Protein AF-A0A645BRI1-F1 (afdb_monomer)

Organism: NCBI:txid1076179

Mean predicted aligned error: 9.28 Å

Structure (mmCIF, N/CA/C/O backbone):
data_AF-A0A645BRI1-F1
#
_entry.id   AF-A0A645BRI1-F1
#
loop_
_atom_site.group_PDB
_atom_site.id
_atom_site.type_symbol
_atom_site.label_atom_id
_atom_site.label_alt_id
_atom_site.label_comp_id
_atom_site.label_asym_id
_atom_site.label_entity_id
_atom_site.label_seq_id
_atom_site.pdbx_PDB_ins_code
_atom_site.Cartn_x
_atom_site.Cartn_y
_atom_site.Cartn_z
_atom_site.occupancy
_atom_site.B_iso_or_equiv
_atom_site.auth_seq_id
_atom_site.auth_comp_id
_atom_site.auth_asym_id
_atom_site.auth_atom_id
_atom_site.pdbx_PDB_model_num
ATOM 1 N N . MET A 1 1 ? 17.836 -30.742 -21.055 1.00 49.47 1 MET A N 1
ATOM 2 C CA . MET A 1 1 ? 18.310 -29.829 -19.996 1.00 49.47 1 MET A CA 1
ATOM 3 C C . MET A 1 1 ? 17.900 -28.475 -20.506 1.00 49.47 1 MET A C 1
ATOM 5 O O . MET A 1 1 ? 18.613 -27.898 -21.307 1.00 49.47 1 MET A O 1
ATOM 9 N N . ASP A 1 2 ? 16.684 -28.070 -20.160 1.00 40.31 2 ASP A N 1
ATOM 10 C CA . ASP A 1 2 ? 16.028 -26.901 -20.740 1.00 40.31 2 ASP A CA 1
ATOM 11 C C . ASP A 1 2 ? 15.478 -26.080 -19.583 1.00 40.31 2 ASP A C 1
ATOM 13 O O . ASP A 1 2 ? 14.312 -26.175 -19.206 1.00 40.31 2 ASP A O 1
ATOM 17 N N . TYR A 1 3 ? 16.365 -25.310 -18.957 1.00 48.44 3 TYR A N 1
ATOM 18 C CA . TYR A 1 3 ? 15.981 -24.300 -17.979 1.00 48.44 3 TYR A CA 1
ATOM 19 C C . TYR A 1 3 ? 15.613 -23.019 -18.724 1.00 48.44 3 TYR A C 1
ATOM 21 O O . TYR A 1 3 ? 16.271 -21.989 -18.604 1.00 48.44 3 TYR A O 1
ATOM 29 N N . THR A 1 4 ? 14.546 -23.072 -19.518 1.00 51.41 4 THR A N 1
ATOM 30 C CA . THR A 1 4 ? 13.852 -21.861 -19.966 1.00 51.41 4 THR A CA 1
ATOM 31 C C . THR A 1 4 ? 13.117 -21.276 -18.763 1.00 51.41 4 THR A C 1
ATOM 33 O O . THR A 1 4 ? 11.904 -21.413 -18.615 1.00 51.41 4 THR A O 1
ATOM 36 N N . SER A 1 5 ? 13.867 -20.640 -17.859 1.00 45.09 5 SER A N 1
ATOM 37 C CA . SER A 1 5 ? 13.292 -19.673 -16.931 1.00 45.09 5 SER A CA 1
ATOM 38 C C . SER A 1 5 ? 12.800 -18.509 -17.779 1.00 45.09 5 SER A C 1
ATOM 40 O O . SER A 1 5 ? 13.578 -17.676 -18.240 1.00 45.09 5 SER A O 1
ATOM 42 N N . PHE A 1 6 ? 11.497 -18.499 -18.046 1.00 52.03 6 PHE A N 1
ATOM 43 C CA . PHE A 1 6 ? 10.798 -17.370 -18.635 1.00 52.03 6 PHE A CA 1
ATOM 44 C C . PHE A 1 6 ? 10.956 -16.173 -17.693 1.00 52.03 6 PHE A C 1
ATOM 46 O O . PHE A 1 6 ? 10.161 -15.989 -16.773 1.00 52.03 6 PHE A O 1
ATOM 53 N N . TYR A 1 7 ? 11.993 -15.365 -17.922 1.00 48.69 7 TYR A N 1
ATOM 54 C CA . TYR A 1 7 ? 12.128 -14.029 -17.355 1.00 48.69 7 TYR A CA 1
ATOM 55 C C . TYR A 1 7 ? 10.941 -13.211 -17.873 1.00 48.69 7 TYR A C 1
ATOM 57 O O . TYR A 1 7 ? 10.982 -12.622 -18.954 1.00 48.69 7 TYR A O 1
ATOM 65 N N . LYS A 1 8 ? 9.827 -13.230 -17.135 1.00 51.03 8 LYS A N 1
ATOM 66 C CA . LYS A 1 8 ? 8.725 -12.301 -17.360 1.00 51.03 8 LYS A CA 1
ATOM 67 C C . LYS A 1 8 ? 9.278 -10.929 -17.021 1.00 51.03 8 LYS A C 1
ATOM 69 O O . LYS A 1 8 ? 9.330 -10.553 -15.857 1.00 51.03 8 LYS A O 1
ATOM 74 N N . HIS A 1 9 ? 9.728 -10.202 -18.037 1.00 53.47 9 HIS A N 1
ATOM 75 C CA . HIS A 1 9 ? 9.985 -8.777 -17.921 1.00 53.47 9 HIS A CA 1
ATOM 76 C C . HIS A 1 9 ? 8.621 -8.119 -17.671 1.00 53.47 9 HIS A C 1
ATOM 78 O O . HIS A 1 9 ? 7.908 -7.751 -18.605 1.00 53.47 9 HIS A O 1
ATOM 84 N N . THR A 1 10 ? 8.172 -8.102 -16.415 1.00 61.41 10 THR A N 1
ATOM 85 C CA . THR A 1 10 ? 6.969 -7.376 -16.029 1.00 61.41 10 THR A CA 1
ATOM 86 C C . THR A 1 10 ? 7.280 -5.908 -16.252 1.00 61.41 10 THR A C 1
ATOM 88 O O . THR A 1 10 ? 8.271 -5.386 -15.746 1.00 61.41 10 THR A O 1
ATOM 91 N N . ASN A 1 11 ? 6.486 -5.255 -17.099 1.00 70.62 11 ASN A N 1
ATOM 92 C CA . ASN A 1 11 ? 6.598 -3.818 -17.287 1.00 70.62 11 ASN A CA 1
ATOM 93 C C . ASN A 1 11 ? 6.494 -3.166 -15.894 1.00 70.62 11 ASN A C 1
ATOM 95 O O . ASN A 1 11 ? 5.450 -3.324 -15.257 1.00 70.62 11 ASN A O 1
ATOM 99 N N . PRO A 1 12 ? 7.532 -2.455 -15.413 1.00 67.88 12 PRO A N 1
ATOM 100 C CA . PRO A 1 12 ? 7.570 -1.936 -14.046 1.00 67.88 12 PRO A CA 1
ATOM 101 C C . PRO A 1 12 ? 6.499 -0.869 -13.782 1.00 67.88 12 PRO A C 1
ATOM 103 O O . PRO A 1 12 ? 6.316 -0.458 -12.641 1.00 67.88 12 PRO A O 1
ATOM 106 N N . PHE A 1 13 ? 5.792 -0.420 -14.823 1.00 76.44 13 PHE A N 1
ATOM 107 C CA . PHE A 1 13 ? 4.693 0.534 -14.737 1.00 76.44 13 PHE A CA 1
ATOM 108 C C . PHE A 1 13 ? 3.307 -0.114 -14.682 1.00 76.44 13 PHE A C 1
ATOM 110 O O . PHE A 1 13 ? 2.328 0.611 -14.534 1.00 76.44 13 PHE A O 1
ATOM 117 N N . VAL A 1 14 ? 3.193 -1.443 -14.800 1.00 87.12 14 VAL A N 1
ATOM 118 C CA . VAL A 1 14 ? 1.925 -2.147 -14.562 1.00 87.12 14 VAL A CA 1
ATOM 119 C C . VAL A 1 14 ? 1.818 -2.430 -13.062 1.0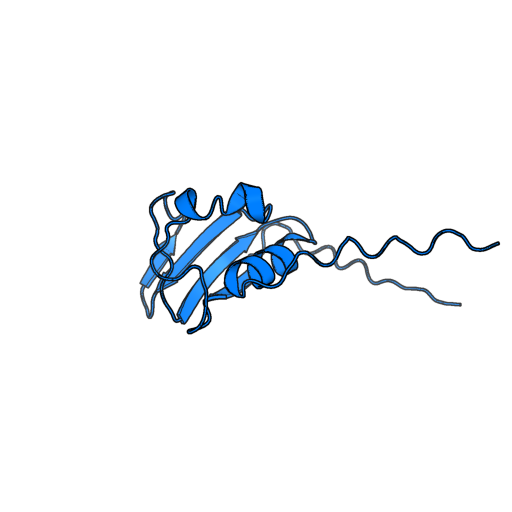0 87.12 14 VAL A C 1
ATOM 121 O O . VAL A 1 14 ? 2.634 -3.198 -12.547 1.00 87.12 14 VAL A O 1
ATOM 124 N N . PRO A 1 15 ? 0.858 -1.821 -12.340 1.00 93.50 15 PRO A N 1
ATOM 125 C CA . PRO A 1 15 ? 0.719 -2.049 -10.911 1.00 93.50 15 PRO A CA 1
ATOM 126 C C . PRO A 1 15 ? 0.310 -3.488 -10.608 1.00 93.50 15 PRO A C 1
ATOM 128 O O . PRO A 1 15 ? -0.529 -4.073 -11.292 1.00 93.50 15 PRO A O 1
ATOM 131 N N . TYR A 1 16 ? 0.878 -4.033 -9.542 1.00 94.38 16 TYR A N 1
ATOM 132 C CA . TYR A 1 16 ? 0.322 -5.186 -8.856 1.00 94.38 16 TYR A CA 1
ATOM 133 C C . TYR A 1 16 ? -0.875 -4.751 -8.018 1.00 94.38 16 TYR A C 1
ATOM 135 O O . TYR A 1 16 ? -0.903 -3.632 -7.501 1.00 94.38 16 TYR A O 1
ATOM 143 N N . GLU A 1 17 ? -1.823 -5.666 -7.846 1.00 95.62 17 GLU A N 1
ATOM 144 C CA . GLU A 1 17 ? -3.0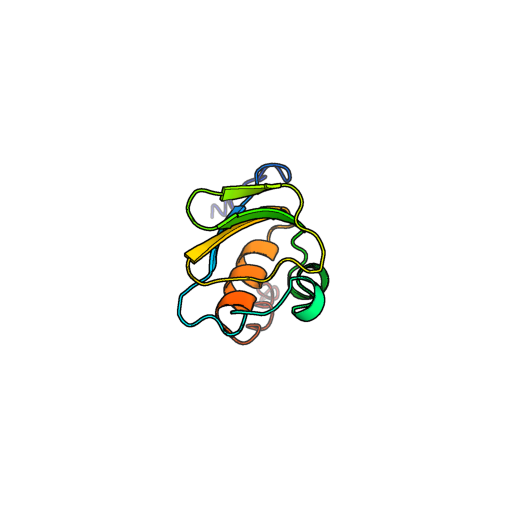14 -5.469 -7.026 1.00 95.62 17 GLU A CA 1
ATOM 145 C C . GLU A 1 17 ? -3.005 -6.458 -5.865 1.00 95.62 17 GLU A C 1
ATOM 147 O O . GLU A 1 17 ? -2.757 -7.653 -6.055 1.00 95.62 17 GLU A O 1
ATOM 152 N N . MET A 1 18 ? -3.274 -5.976 -4.653 1.00 96.31 18 MET A N 1
ATOM 153 C CA . MET A 1 18 ? -3.381 -6.838 -3.480 1.00 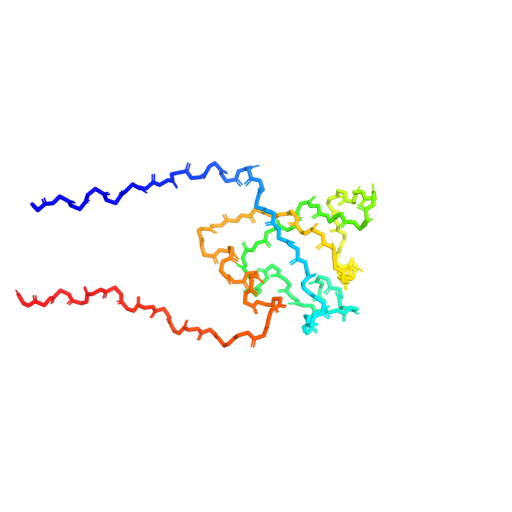96.31 18 MET A CA 1
ATOM 154 C C . MET A 1 18 ? -4.417 -6.322 -2.496 1.00 96.31 18 MET A C 1
ATOM 156 O O . MET A 1 18 ? -4.349 -5.175 -2.063 1.00 96.31 18 MET A O 1
ATOM 160 N N . ALA A 1 19 ? -5.345 -7.198 -2.119 1.00 97.12 19 ALA A N 1
ATOM 161 C CA . ALA A 1 19 ? -6.305 -6.912 -1.066 1.00 97.12 19 ALA A CA 1
ATOM 162 C C . ALA A 1 19 ? -5.645 -6.993 0.319 1.00 97.12 19 ALA A C 1
ATOM 164 O O . ALA A 1 19 ? -4.858 -7.908 0.586 1.00 97.12 19 ALA A O 1
ATOM 165 N N . VAL A 1 20 ? -6.002 -6.069 1.206 1.00 96.81 20 VAL A N 1
ATOM 166 C CA . VAL A 1 20 ? -5.671 -6.112 2.629 1.00 96.81 20 VAL A CA 1
ATOM 167 C C . VAL A 1 20 ? -6.606 -7.125 3.301 1.00 96.81 20 VAL A C 1
ATOM 169 O O . VAL A 1 20 ? -7.824 -6.924 3.302 1.00 96.81 20 VAL A O 1
ATOM 172 N N . PRO A 1 21 ? -6.076 -8.239 3.837 1.00 94.44 21 PRO A N 1
ATOM 173 C CA . PRO A 1 21 ? -6.905 -9.274 4.443 1.00 94.44 21 PRO A CA 1
ATOM 174 C C . PRO A 1 21 ? -7.504 -8.806 5.781 1.00 94.44 21 PRO A C 1
ATOM 176 O O . PRO A 1 21 ? -6.955 -7.925 6.444 1.00 94.44 21 PRO A O 1
ATOM 179 N N . GLN A 1 22 ? -8.630 -9.409 6.177 1.00 93.00 22 GLN A N 1
ATOM 180 C CA . GLN A 1 22 ? -9.404 -9.026 7.373 1.00 93.00 22 GLN A CA 1
ATOM 181 C C . GLN A 1 22 ? -8.648 -9.246 8.693 1.00 93.00 22 GLN A C 1
ATOM 183 O O . GLN A 1 22 ? -8.936 -8.608 9.697 1.00 93.00 22 GLN A O 1
ATOM 188 N N . ASP A 1 23 ? -7.668 -10.144 8.701 1.00 93.56 23 ASP A N 1
ATOM 189 C CA . ASP A 1 23 ? -6.805 -10.467 9.837 1.00 93.56 23 ASP A CA 1
ATOM 190 C C . ASP A 1 23 ? -5.430 -9.780 9.753 1.00 93.56 23 ASP A C 1
ATOM 192 O O . ASP A 1 23 ? -4.506 -10.126 10.492 1.00 93.56 23 ASP A O 1
ATOM 196 N N . SER A 1 24 ? -5.282 -8.794 8.860 1.00 94.94 24 SER A N 1
ATOM 197 C CA . SER A 1 24 ? -4.020 -8.087 8.668 1.00 94.94 24 SER A CA 1
ATOM 198 C C . SER A 1 24 ? -3.567 -7.379 9.953 1.00 94.94 24 SER A C 1
ATOM 200 O O . SER A 1 24 ? -4.336 -6.640 10.574 1.00 94.94 24 SER A O 1
ATOM 202 N N . PRO A 1 25 ? -2.283 -7.487 10.338 1.00 94.31 25 PRO A N 1
ATOM 203 C CA . PRO A 1 25 ? -1.726 -6.687 11.430 1.00 94.31 25 PRO A CA 1
ATOM 204 C C . PRO A 1 25 ? -1.668 -5.189 11.079 1.00 94.31 25 PRO A C 1
ATOM 206 O O . PRO A 1 25 ? -1.442 -4.354 11.955 1.00 94.31 25 PRO A O 1
ATOM 209 N N . CYS A 1 26 ? -1.801 -4.836 9.795 1.00 96.00 26 CYS A N 1
ATOM 210 C CA . CYS A 1 26 ? -1.645 -3.477 9.287 1.00 96.00 26 CYS A CA 1
ATOM 211 C C . CYS A 1 26 ? -2.930 -2.646 9.370 1.00 96.00 26 CYS A C 1
ATOM 213 O O . CYS A 1 26 ? -2.885 -1.462 9.041 1.00 96.00 26 CYS A O 1
ATOM 215 N N . LEU A 1 27 ? -4.051 -3.237 9.793 1.00 96.88 27 LEU A N 1
ATOM 216 C CA . LEU A 1 27 ? -5.333 -2.539 9.875 1.00 96.88 27 LEU A CA 1
ATOM 217 C C . LEU A 1 27 ? -5.256 -1.316 10.800 1.00 96.88 27 LEU A C 1
ATOM 219 O O . LEU A 1 27 ? -4.708 -1.380 11.904 1.00 96.88 27 LEU A O 1
ATOM 223 N N . GLY A 1 28 ? -5.794 -0.190 10.328 1.00 96.94 28 GLY A N 1
ATOM 224 C CA . GLY A 1 28 ? -5.768 1.101 11.018 1.00 96.94 28 GLY A CA 1
ATOM 225 C C . GLY A 1 28 ? -4.374 1.728 11.134 1.00 96.94 28 GLY A C 1
ATOM 226 O O . GLY A 1 28 ? -4.170 2.614 11.965 1.00 96.94 28 GLY A O 1
ATOM 227 N N . GLN A 1 29 ? -3.388 1.249 10.369 1.00 97.81 29 GLN A N 1
ATOM 228 C CA . GLN A 1 29 ? -2.049 1.832 10.324 1.00 97.81 29 GLN A CA 1
ATOM 229 C C . GLN A 1 29 ? -1.800 2.542 8.997 1.00 97.81 29 GLN A C 1
ATOM 231 O O . GLN A 1 29 ? -2.089 2.004 7.929 1.00 97.81 29 GLN A O 1
ATOM 236 N N . SER A 1 30 ? -1.176 3.716 9.078 1.00 98.12 30 SER A N 1
ATOM 237 C CA . SER A 1 30 ? -0.799 4.486 7.900 1.00 98.12 30 SER A CA 1
ATOM 238 C C . SER A 1 30 ? 0.394 3.894 7.153 1.00 98.12 30 SER A C 1
ATOM 240 O O . SER A 1 30 ? 1.267 3.255 7.751 1.00 98.12 30 SER A O 1
ATOM 242 N N . LEU A 1 31 ? 0.500 4.184 5.852 1.00 97.75 31 LEU A N 1
ATOM 243 C CA . LEU A 1 31 ? 1.661 3.813 5.028 1.00 97.75 31 LEU A CA 1
ATOM 244 C C . LEU A 1 31 ? 3.000 4.248 5.654 1.00 97.75 31 LEU A C 1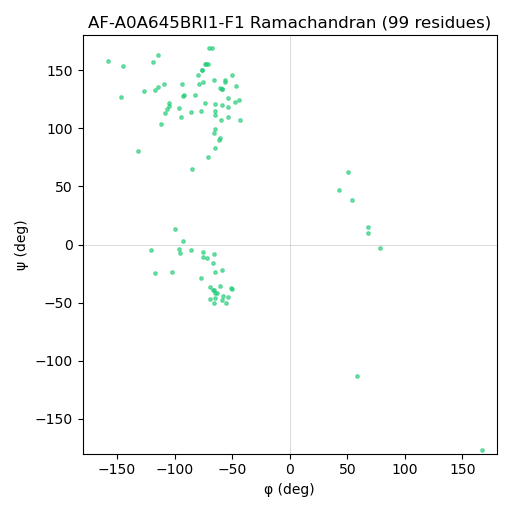
ATOM 246 O O . LEU A 1 31 ? 3.983 3.505 5.590 1.00 97.75 31 LEU A O 1
ATOM 250 N N . GLN A 1 32 ? 3.042 5.423 6.294 1.00 97.75 32 GLN A N 1
ATOM 251 C CA . GLN A 1 32 ? 4.214 5.907 7.025 1.00 97.75 32 GLN A CA 1
ATOM 252 C C . GLN A 1 32 ? 4.483 5.092 8.287 1.00 97.75 32 GLN A C 1
ATOM 254 O O . GLN A 1 32 ? 5.627 4.711 8.524 1.00 97.75 32 GLN A O 1
ATOM 259 N N . LYS A 1 33 ? 3.458 4.813 9.102 1.00 97.81 33 LYS A N 1
ATOM 260 C CA . LYS A 1 33 ? 3.620 4.015 10.327 1.00 97.81 33 LYS A CA 1
ATOM 261 C C . LYS A 1 33 ? 4.127 2.608 10.008 1.00 97.81 33 LYS A C 1
ATOM 263 O O . LYS A 1 33 ? 4.958 2.070 10.734 1.00 97.81 33 LYS A O 1
ATOM 268 N N . LEU A 1 34 ? 3.679 2.061 8.882 1.00 96.62 34 LEU A N 1
ATOM 269 C CA . LEU A 1 34 ? 4.123 0.781 8.343 1.00 96.62 34 LEU A CA 1
ATOM 270 C C . LEU A 1 34 ? 5.508 0.834 7.688 1.00 96.62 34 LEU A C 1
ATOM 272 O O . LEU A 1 34 ? 5.999 -0.222 7.294 1.00 96.62 34 LEU A O 1
ATOM 276 N N . ASN A 1 35 ? 6.125 2.014 7.533 1.00 96.75 35 ASN A N 1
ATOM 277 C CA . ASN A 1 35 ? 7.333 2.225 6.727 1.00 96.75 35 ASN A CA 1
ATOM 278 C C .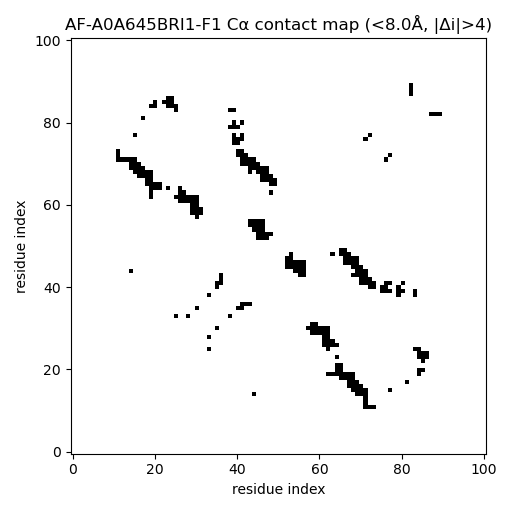 ASN A 1 35 ? 7.248 1.470 5.388 1.00 96.75 35 ASN A C 1
ATOM 280 O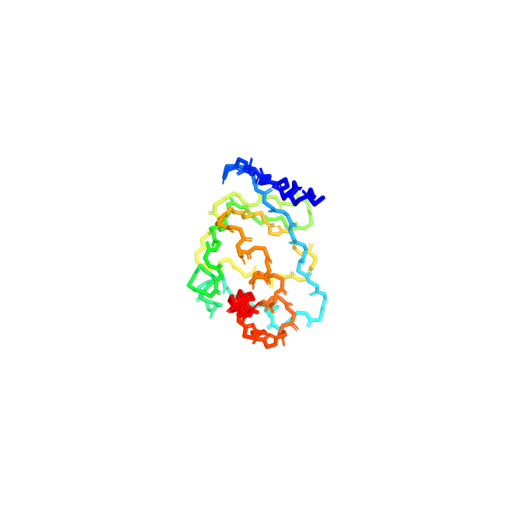 O . ASN A 1 35 ? 8.146 0.704 5.030 1.00 96.75 35 ASN A O 1
ATOM 284 N N . PHE A 1 36 ? 6.107 1.602 4.698 1.00 97.19 36 PHE A N 1
ATOM 285 C CA . PHE A 1 36 ? 5.691 0.660 3.658 1.00 97.19 36 PHE A CA 1
ATOM 286 C C . PHE A 1 36 ? 6.749 0.495 2.563 1.00 97.19 36 PHE A C 1
ATOM 288 O O . PHE A 1 36 ? 7.152 -0.627 2.252 1.00 97.19 36 PHE A O 1
ATOM 295 N N . TRP A 1 37 ? 7.248 1.607 2.015 1.00 96.12 37 TRP A N 1
ATOM 296 C CA . TRP A 1 37 ? 8.265 1.579 0.963 1.00 96.12 37 TRP A CA 1
ATOM 297 C C . TRP A 1 37 ? 9.587 0.982 1.457 1.00 96.12 37 TRP A C 1
ATOM 299 O O . TRP A 1 37 ? 10.177 0.155 0.769 1.00 96.12 37 TRP A O 1
ATOM 309 N N . GLN A 1 38 ? 10.031 1.323 2.667 1.00 96.75 38 GLN A N 1
ATOM 310 C CA . GLN A 1 38 ? 11.271 0.798 3.242 1.00 96.75 38 GLN A CA 1
ATOM 311 C C . GLN A 1 38 ? 11.182 -0.712 3.504 1.00 96.75 38 GLN A C 1
ATOM 313 O O . GLN A 1 38 ? 12.139 -1.442 3.254 1.00 96.75 38 GLN A O 1
ATOM 318 N N . ASN A 1 39 ? 10.024 -1.191 3.964 1.00 95.94 39 ASN A N 1
ATOM 319 C CA . ASN A 1 39 ? 9.802 -2.598 4.292 1.00 95.94 39 ASN A CA 1
ATOM 320 C C . ASN A 1 39 ? 9.600 -3.481 3.054 1.00 95.94 39 ASN A C 1
ATOM 322 O O . ASN A 1 39 ? 9.916 -4.672 3.083 1.00 95.94 39 ASN A O 1
ATOM 326 N N . THR A 1 40 ? 9.074 -2.922 1.962 1.00 96.12 40 THR A N 1
ATOM 327 C CA . THR A 1 40 ? 8.643 -3.716 0.800 1.00 96.12 40 THR A CA 1
ATOM 328 C C . THR A 1 40 ? 9.417 -3.421 -0.480 1.00 96.12 40 THR A C 1
ATOM 330 O O . THR A 1 40 ? 9.524 -4.287 -1.347 1.00 96.12 40 THR A O 1
ATOM 333 N N . GLY A 1 41 ? 9.997 -2.228 -0.610 1.00 95.12 41 GLY A N 1
ATOM 334 C CA . GLY A 1 41 ? 10.512 -1.701 -1.874 1.00 95.12 41 GLY A CA 1
ATOM 335 C C . GLY A 1 41 ? 9.414 -1.379 -2.894 1.00 95.12 41 GLY A C 1
ATOM 336 O O . GLY A 1 41 ? 9.734 -1.138 -4.056 1.00 95.12 41 GLY A O 1
ATOM 337 N N . ALA A 1 42 ? 8.139 -1.411 -2.491 1.00 95.88 42 ALA A N 1
ATOM 338 C CA . ALA A 1 42 ? 7.005 -1.079 -3.339 1.00 95.88 42 ALA A CA 1
ATOM 339 C C . ALA A 1 42 ? 6.609 0.394 -3.183 1.00 95.88 42 ALA A C 1
ATOM 341 O O . ALA A 1 42 ? 6.532 0.925 -2.072 1.00 95.88 42 ALA A O 1
ATOM 342 N N . THR A 1 43 ? 6.304 1.041 -4.303 1.00 95.69 43 THR A N 1
ATOM 343 C CA . THR A 1 43 ? 5.666 2.358 -4.341 1.00 95.69 43 THR A CA 1
ATOM 344 C C . THR A 1 43 ? 4.170 2.161 -4.523 1.00 95.69 43 THR A C 1
ATOM 346 O O . THR A 1 43 ? 3.740 1.627 -5.546 1.00 95.69 43 THR A O 1
ATOM 349 N N . VAL A 1 44 ? 3.377 2.593 -3.542 1.00 97.50 44 VAL A N 1
ATOM 350 C CA . VAL A 1 44 ? 1.914 2.590 -3.651 1.00 97.50 44 VAL A CA 1
ATOM 351 C C . VAL A 1 44 ? 1.493 3.712 -4.594 1.00 97.50 44 VAL A C 1
ATOM 353 O O . VAL A 1 44 ? 1.815 4.875 -4.361 1.00 97.50 44 VAL A O 1
ATOM 356 N N . VAL A 1 45 ? 0.791 3.359 -5.668 1.00 97.25 45 VAL A N 1
ATOM 357 C CA . VAL A 1 45 ? 0.296 4.304 -6.679 1.00 97.25 45 VAL A CA 1
ATOM 358 C C . VAL A 1 45 ? -1.190 4.599 -6.514 1.00 97.25 45 VAL A C 1
ATOM 360 O O . VAL A 1 45 ? -1.636 5.665 -6.931 1.00 97.25 45 VAL A O 1
ATOM 363 N N . ALA A 1 46 ? -1.949 3.696 -5.888 1.00 97.81 46 ALA A N 1
ATOM 364 C CA . ALA A 1 46 ? -3.334 3.935 -5.507 1.00 97.81 46 ALA A CA 1
ATOM 365 C C . ALA A 1 46 ? -3.785 3.007 -4.369 1.00 97.81 46 ALA A C 1
ATOM 367 O O . ALA A 1 46 ? -3.225 1.924 -4.180 1.00 97.81 46 ALA A O 1
ATOM 368 N N . VAL A 1 47 ? -4.829 3.416 -3.651 1.00 98.19 47 VAL A N 1
ATOM 369 C CA . VAL A 1 47 ? -5.600 2.554 -2.743 1.00 98.19 47 VAL A CA 1
ATOM 370 C C . VAL A 1 47 ? -7.062 2.661 -3.131 1.00 98.19 47 VAL A C 1
ATOM 372 O O . VAL A 1 47 ? -7.570 3.767 -3.316 1.00 98.19 47 VAL A O 1
ATOM 375 N N . ARG A 1 48 ? -7.738 1.522 -3.266 1.00 98.19 48 ARG A N 1
ATOM 376 C CA . ARG A 1 48 ? -9.188 1.480 -3.433 1.00 98.19 48 ARG A CA 1
ATOM 377 C C . ARG A 1 48 ? -9.849 1.031 -2.139 1.00 98.19 48 ARG A C 1
ATOM 379 O O . ARG A 1 48 ? -9.577 -0.080 -1.693 1.00 98.19 48 ARG A O 1
ATOM 386 N N . HIS A 1 49 ? -10.733 1.866 -1.605 1.00 95.50 49 HIS A N 1
ATOM 387 C CA . HIS A 1 49 ? -11.551 1.604 -0.425 1.00 95.50 49 HIS A CA 1
ATOM 388 C C . HIS A 1 49 ? -13.018 1.494 -0.853 1.00 95.50 49 HIS A C 1
ATOM 390 O O . HIS A 1 49 ? -13.655 2.491 -1.196 1.00 95.50 49 HIS A O 1
ATOM 396 N N . GLY A 1 50 ? -13.546 0.268 -0.915 1.00 93.06 50 GLY A N 1
ATOM 397 C CA . GLY A 1 50 ? -14.861 0.017 -1.512 1.00 93.06 50 GLY A CA 1
ATOM 398 C C . GLY A 1 50 ? -14.917 0.486 -2.973 1.00 93.06 50 GLY A C 1
ATOM 399 O O . GLY A 1 50 ? -14.220 -0.071 -3.832 1.00 93.06 50 GLY A O 1
ATOM 400 N N . ASP A 1 51 ? -15.724 1.518 -3.229 1.00 94.75 51 ASP A N 1
ATOM 401 C CA . ASP A 1 51 ? -15.921 2.135 -4.549 1.00 94.75 51 ASP A CA 1
ATOM 402 C C . ASP A 1 51 ? -15.037 3.375 -4.790 1.00 94.75 51 ASP A C 1
ATOM 404 O O . ASP A 1 51 ? -14.989 3.896 -5.906 1.00 94.75 51 ASP A O 1
ATOM 408 N N . GLU A 1 52 ? -14.319 3.859 -3.772 1.00 96.50 52 GLU A N 1
ATOM 409 C CA . GLU A 1 52 ? -13.458 5.038 -3.881 1.00 96.50 52 GLU A CA 1
ATOM 410 C C . GLU A 1 52 ? -12.022 4.640 -4.235 1.00 96.50 52 GLU A C 1
ATOM 412 O O . GLU A 1 52 ? -11.412 3.813 -3.560 1.00 96.50 52 GLU A O 1
ATOM 417 N N . LEU A 1 53 ? -11.458 5.251 -5.282 1.00 97.25 53 LEU A N 1
ATOM 418 C CA . LEU A 1 53 ? -10.056 5.086 -5.669 1.00 97.25 53 LEU A CA 1
ATOM 419 C C . LEU A 1 53 ? -9.269 6.359 -5.348 1.00 97.25 53 LEU A C 1
ATOM 421 O O . LEU A 1 53 ? -9.439 7.390 -6.000 1.00 97.25 53 LEU A O 1
ATOM 425 N N . VAL A 1 54 ? -8.342 6.258 -4.400 1.00 97.44 54 VAL A N 1
ATOM 426 C CA . VAL A 1 54 ? -7.405 7.327 -4.055 1.00 97.44 54 VAL A CA 1
ATOM 427 C C . VAL A 1 54 ? -6.108 7.116 -4.827 1.00 97.44 54 VAL A C 1
ATOM 429 O O . VAL A 1 54 ? -5.342 6.193 -4.545 1.00 97.44 54 VAL A O 1
ATOM 432 N N . LEU A 1 55 ? -5.849 7.981 -5.808 1.00 97.56 55 LEU A N 1
ATOM 433 C CA . LEU A 1 55 ? -4.587 8.002 -6.548 1.00 97.56 55 LEU A CA 1
ATOM 434 C C . LEU A 1 55 ? -3.492 8.689 -5.732 1.00 97.56 55 LEU A C 1
ATOM 436 O O . LEU A 1 55 ? -3.717 9.750 -5.158 1.00 97.56 55 LEU A O 1
ATOM 440 N N . SER A 1 56 ? -2.287 8.118 -5.761 1.00 95.81 56 SER A N 1
ATOM 441 C CA . SER A 1 56 ? -1.095 8.648 -5.084 1.00 95.81 56 SER A CA 1
ATOM 442 C C . SER A 1 56 ? -1.363 8.971 -3.606 1.00 95.81 56 SER A C 1
ATOM 444 O O . SER A 1 56 ? -1.279 10.134 -3.201 1.00 95.81 56 SER A O 1
ATOM 446 N N . PRO A 1 57 ? -1.718 7.954 -2.797 1.00 96.88 57 PRO A N 1
ATOM 447 C CA . PRO A 1 57 ? -2.028 8.137 -1.385 1.00 96.88 57 PRO A CA 1
ATOM 448 C C . PRO A 1 57 ? -0.863 8.805 -0.647 1.00 96.88 57 PRO A C 1
ATOM 450 O O . PRO A 1 57 ? 0.309 8.492 -0.866 1.00 96.88 57 PRO A O 1
ATOM 453 N N . GLY A 1 58 ? -1.195 9.718 0.264 1.00 95.69 58 GLY A N 1
ATOM 454 C CA . GLY A 1 58 ? -0.207 10.341 1.136 1.00 95.69 58 GLY A CA 1
ATOM 455 C C . GLY A 1 58 ? 0.354 9.367 2.184 1.00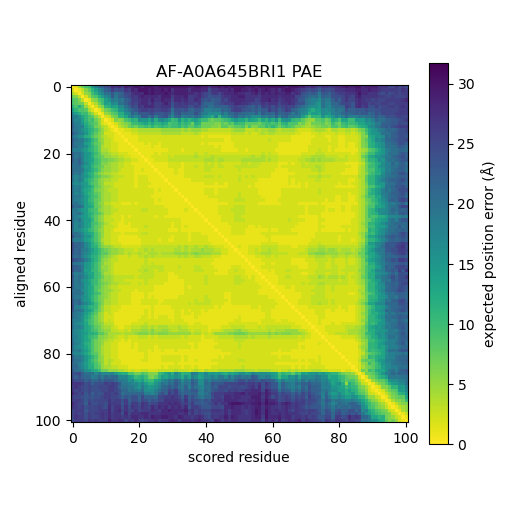 95.69 58 GLY A C 1
ATOM 456 O O . GLY A 1 58 ? -0.209 8.296 2.416 1.00 95.69 58 GLY A O 1
ATOM 457 N N . PRO A 1 59 ? 1.421 9.759 2.902 1.00 95.88 59 PRO A N 1
ATOM 458 C CA . PRO A 1 59 ? 2.015 8.945 3.970 1.00 95.88 59 PRO A CA 1
ATOM 459 C C . PRO A 1 59 ? 1.034 8.602 5.106 1.00 95.88 59 PRO A C 1
ATOM 461 O O . PRO A 1 59 ? 1.244 7.631 5.830 1.00 95.88 59 PRO A O 1
ATOM 464 N N . TYR A 1 60 ? -0.036 9.386 5.253 1.00 96.50 60 TYR A N 1
ATOM 465 C CA . TYR A 1 60 ? -1.070 9.225 6.275 1.00 96.50 60 TYR A CA 1
ATOM 466 C C . TYR A 1 60 ?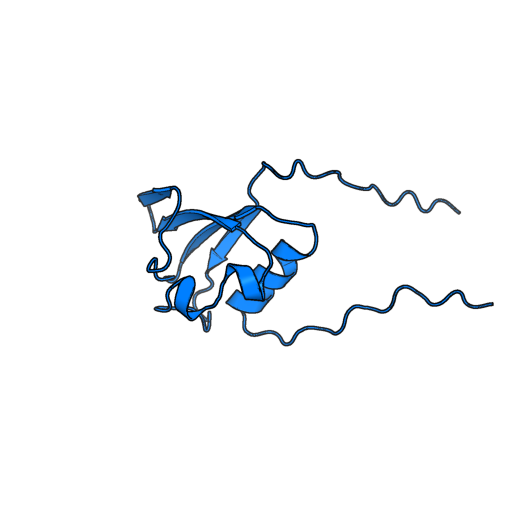 -2.265 8.374 5.829 1.00 96.50 60 TYR A C 1
ATOM 468 O O . TYR A 1 60 ? -3.219 8.263 6.585 1.00 96.50 60 TYR A O 1
ATOM 476 N N . ALA A 1 61 ? -2.248 7.804 4.619 1.00 96.00 61 ALA A N 1
ATOM 477 C CA . ALA A 1 61 ? -3.302 6.892 4.192 1.00 96.00 61 ALA A CA 1
ATOM 478 C C . ALA A 1 61 ? -3.271 5.628 5.059 1.00 96.00 61 ALA A C 1
ATOM 480 O O . ALA A 1 61 ? -2.279 4.893 5.037 1.00 96.00 61 ALA A O 1
ATOM 481 N N . ASP A 1 62 ? -4.331 5.427 5.837 1.00 97.31 62 ASP A N 1
ATOM 482 C CA . ASP A 1 62 ? -4.534 4.242 6.665 1.00 97.31 62 ASP A CA 1
ATOM 483 C C . ASP A 1 62 ? -5.040 3.075 5.824 1.00 97.31 62 ASP A C 1
ATOM 485 O O . ASP A 1 62 ? -5.786 3.269 4.866 1.00 97.31 62 ASP A O 1
ATOM 489 N N . LEU A 1 63 ? -4.621 1.865 6.194 1.00 97.19 63 LEU A N 1
ATOM 490 C CA . LEU A 1 63 ? -5.104 0.637 5.574 1.00 97.19 63 LEU A CA 1
ATOM 491 C C . LEU A 1 63 ? -6.303 0.087 6.336 1.00 97.19 63 LEU A C 1
ATOM 493 O O . LEU A 1 63 ? -6.231 -0.135 7.549 1.00 97.19 63 LEU A O 1
ATOM 497 N N . TYR A 1 64 ? -7.371 -0.201 5.610 1.00 96.94 64 TYR A N 1
ATOM 498 C CA . TYR A 1 64 ? -8.573 -0.838 6.119 1.00 96.94 64 TYR A CA 1
ATOM 499 C C . TYR A 1 64 ? -8.772 -2.218 5.505 1.00 96.94 64 TYR A C 1
ATOM 501 O O . TYR A 1 64 ? -8.167 -2.602 4.504 1.00 96.94 64 TYR A O 1
ATOM 509 N N . GLU A 1 65 ? -9.621 -2.996 6.160 1.00 96.50 65 GLU A N 1
ATOM 510 C CA . GLU A 1 65 ? -10.009 -4.312 5.687 1.00 96.50 65 GLU A CA 1
ATOM 511 C C . GLU A 1 65 ? -10.657 -4.207 4.303 1.00 96.50 65 GLU A C 1
ATOM 513 O O . GLU A 1 65 ? -11.530 -3.370 4.077 1.00 96.50 65 GLU A O 1
ATOM 518 N N . GLY A 1 66 ? -10.248 -5.084 3.383 1.00 95.19 66 GLY A N 1
ATOM 519 C CA . GLY A 1 66 ? -10.808 -5.125 2.035 1.00 95.19 66 GLY A CA 1
ATOM 520 C C . GLY A 1 66 ? -10.279 -4.040 1.096 1.00 95.19 66 GLY A C 1
ATOM 521 O O . GLY A 1 66 ? -10.613 -4.077 -0.091 1.00 95.19 66 GLY A O 1
ATOM 522 N N . ASP A 1 67 ? -9.422 -3.132 1.576 1.00 98.00 67 ASP A N 1
ATOM 523 C CA . ASP A 1 67 ? -8.711 -2.194 0.710 1.00 98.00 67 ASP A CA 1
ATOM 524 C C . ASP A 1 67 ? -7.914 -2.950 -0.349 1.00 98.00 67 ASP A C 1
ATOM 526 O O . ASP A 1 67 ? -7.293 -3.973 -0.062 1.00 98.00 67 ASP A O 1
ATOM 530 N N . VAL A 1 68 ? -7.873 -2.422 -1.570 1.00 98.12 68 VAL A N 1
ATOM 531 C CA . VAL A 1 68 ? -6.980 -2.928 -2.617 1.00 98.12 68 VAL A CA 1
ATOM 532 C C . VAL A 1 68 ? -5.847 -1.942 -2.834 1.00 98.12 68 VAL A C 1
ATOM 534 O O . VAL A 1 68 ? -6.057 -0.807 -3.262 1.00 98.12 68 VAL A O 1
ATOM 537 N N . LEU A 1 69 ? -4.631 -2.402 -2.553 1.00 98.00 69 LEU A N 1
ATOM 538 C CA . LEU A 1 69 ? -3.399 -1.682 -2.829 1.00 98.00 69 LEU A CA 1
ATOM 539 C C . LEU A 1 69 ? -2.990 -1.895 -4.280 1.00 98.00 69 LEU A C 1
ATOM 541 O O . LEU A 1 69 ? -2.830 -3.035 -4.718 1.00 98.00 69 LEU A O 1
ATOM 545 N N . TYR A 1 70 ? -2.737 -0.794 -4.978 1.00 97.56 70 TYR A N 1
ATOM 546 C CA . TYR A 1 70 ? -2.097 -0.771 -6.286 1.00 97.56 70 TYR A CA 1
ATOM 547 C C . TYR A 1 70 ? -0.668 -0.282 -6.096 1.00 97.56 70 TYR A C 1
ATOM 549 O O . TYR A 1 70 ? -0.451 0.838 -5.622 1.00 97.56 70 TYR A O 1
ATOM 557 N N . PHE A 1 71 ? 0.322 -1.098 -6.446 1.00 96.62 71 PHE A N 1
ATOM 558 C CA . PHE A 1 71 ? 1.724 -0.753 -6.222 1.00 96.62 71 PHE A CA 1
ATOM 559 C C . PHE A 1 71 ? 2.648 -1.270 -7.318 1.00 96.62 71 PHE A C 1
ATOM 561 O O . PHE A 1 71 ? 2.384 -2.276 -7.968 1.00 96.62 71 PHE A O 1
ATOM 568 N N . ILE A 1 72 ? 3.770 -0.582 -7.496 1.00 94.94 72 ILE A N 1
ATOM 569 C CA . ILE A 1 72 ? 4.836 -0.952 -8.430 1.00 94.94 72 ILE A CA 1
ATOM 570 C C . ILE A 1 72 ? 6.138 -1.204 -7.671 1.00 94.94 72 ILE A C 1
ATOM 572 O O . ILE A 1 72 ? 6.329 -0.710 -6.559 1.00 94.94 72 ILE A O 1
ATOM 576 N N . GLY A 1 73 ? 7.051 -1.970 -8.261 1.00 91.44 73 GLY A N 1
ATOM 577 C CA . GLY A 1 73 ? 8.373 -2.215 -7.692 1.00 91.44 73 GLY A CA 1
ATOM 578 C C . GLY A 1 73 ? 9.102 -3.364 -8.379 1.00 91.44 73 GLY A C 1
ATOM 579 O O . GLY A 1 73 ? 8.607 -3.942 -9.345 1.00 91.44 73 GLY A O 1
ATOM 580 N N . GLY A 1 74 ? 10.291 -3.688 -7.869 1.00 88.69 74 GLY A N 1
ATOM 581 C CA . GLY A 1 74 ? 11.066 -4.839 -8.339 1.00 88.69 74 GLY A CA 1
ATOM 582 C C . GLY A 1 74 ? 10.399 -6.178 -8.006 1.00 88.69 74 GLY A C 1
ATOM 583 O O . GLY A 1 74 ? 9.481 -6.241 -7.198 1.00 88.69 74 GLY A O 1
ATOM 584 N N . GLU A 1 75 ? 10.908 -7.265 -8.582 1.00 83.44 75 GLU A N 1
ATOM 585 C CA . GLU A 1 75 ? 10.319 -8.615 -8.517 1.00 83.44 75 GLU A CA 1
ATOM 586 C C . GLU A 1 75 ? 9.950 -9.087 -7.095 1.00 83.44 75 GLU A C 1
ATOM 588 O O . GLU A 1 75 ? 8.893 -9.675 -6.876 1.00 83.44 75 GLU A O 1
ATOM 593 N N . ALA A 1 76 ? 10.777 -8.757 -6.099 1.00 90.19 76 ALA A N 1
ATOM 594 C CA . ALA A 1 76 ? 10.554 -9.155 -4.709 1.00 90.19 76 ALA A CA 1
ATOM 595 C C . ALA A 1 76 ? 9.448 -8.362 -3.983 1.00 90.19 76 ALA A C 1
ATOM 597 O O . ALA A 1 76 ? 9.072 -8.731 -2.866 1.00 90.19 76 ALA A O 1
ATOM 598 N N . CYS A 1 77 ? 8.946 -7.261 -4.555 1.00 93.44 77 CYS A N 1
ATOM 599 C CA . CYS A 1 77 ? 8.045 -6.354 -3.846 1.00 93.44 77 CYS A CA 1
ATOM 600 C C . CYS A 1 77 ? 6.701 -7.022 -3.530 1.00 93.44 77 CYS A C 1
ATOM 602 O O . CYS A 1 77 ? 6.220 -6.895 -2.410 1.00 93.44 77 CYS A O 1
ATOM 604 N N . VAL A 1 78 ? 6.159 -7.830 -4.448 1.00 93.12 78 VAL A N 1
ATOM 605 C CA . VAL A 1 78 ? 4.884 -8.543 -4.260 1.00 93.12 78 VAL A CA 1
ATOM 606 C C . VAL A 1 78 ? 4.945 -9.464 -3.046 1.00 93.12 78 V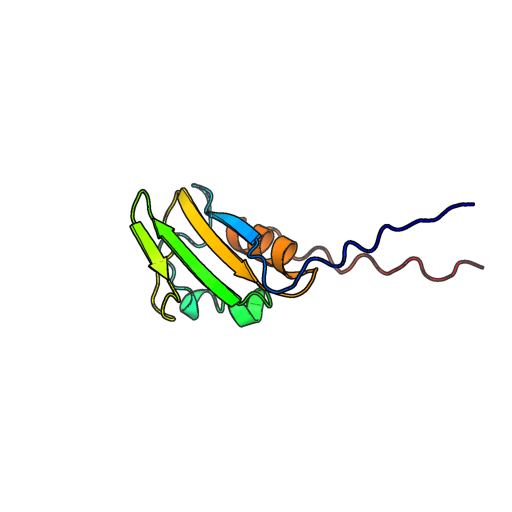AL A C 1
ATOM 608 O O . VAL A 1 78 ? 4.070 -9.410 -2.183 1.00 93.12 78 VAL A O 1
ATOM 611 N N . ALA A 1 79 ? 6.010 -10.264 -2.939 1.00 94.19 79 ALA A N 1
ATOM 612 C CA . ALA A 1 79 ? 6.205 -11.164 -1.809 1.00 94.19 79 ALA A CA 1
ATOM 613 C C . ALA A 1 79 ? 6.349 -10.389 -0.491 1.00 94.19 79 ALA A C 1
ATOM 615 O O . ALA A 1 79 ? 5.757 -10.768 0.517 1.00 94.19 79 ALA A O 1
ATOM 616 N N . ARG A 1 80 ? 7.087 -9.271 -0.489 1.00 96.12 80 ARG A N 1
ATOM 617 C CA . ARG A 1 80 ? 7.257 -8.443 0.713 1.00 96.12 80 ARG A CA 1
ATOM 618 C C . ARG A 1 80 ? 5.973 -7.722 1.127 1.00 96.12 80 ARG A C 1
ATOM 620 O O . ARG A 1 80 ? 5.734 -7.619 2.325 1.00 96.12 80 ARG A O 1
ATOM 627 N N . VAL A 1 81 ? 5.151 -7.260 0.180 1.00 96.75 81 VAL A N 1
ATOM 628 C CA . VAL A 1 81 ? 3.836 -6.662 0.475 1.00 96.75 81 VAL A CA 1
ATOM 629 C C . VAL A 1 81 ? 2.901 -7.718 1.061 1.00 96.75 81 VAL A C 1
ATOM 631 O O . VAL A 1 81 ? 2.371 -7.498 2.145 1.00 96.75 81 VAL A O 1
ATOM 634 N N . ALA A 1 82 ? 2.771 -8.889 0.424 1.00 95.62 82 ALA A N 1
ATOM 635 C CA . ALA A 1 82 ? 1.948 -9.988 0.946 1.00 95.62 82 ALA A CA 1
ATOM 636 C C . ALA A 1 82 ? 2.335 -10.349 2.380 1.00 95.62 82 ALA A C 1
ATOM 638 O O . ALA A 1 82 ? 1.491 -10.490 3.261 1.00 95.62 82 ALA A O 1
ATOM 639 N N . LYS A 1 83 ? 3.640 -10.440 2.611 1.00 94.50 83 LYS A N 1
ATOM 640 C CA . LYS A 1 83 ? 4.209 -10.749 3.906 1.00 94.50 83 LYS A CA 1
ATOM 641 C C . LYS A 1 83 ? 3.926 -9.657 4.949 1.00 94.50 83 LYS A C 1
ATOM 643 O O . LYS A 1 83 ? 3.534 -9.986 6.066 1.00 94.50 83 LYS A O 1
ATOM 648 N N . LEU A 1 84 ? 4.109 -8.378 4.603 1.00 95.75 84 LEU A N 1
ATOM 649 C CA . LEU A 1 84 ? 3.796 -7.252 5.491 1.00 95.75 84 LEU A CA 1
ATOM 650 C C . LEU A 1 84 ? 2.318 -7.293 5.912 1.00 95.75 84 LEU A C 1
ATOM 652 O O . LEU A 1 84 ? 2.028 -7.180 7.097 1.00 95.75 84 LEU A O 1
ATOM 656 N N . LEU A 1 85 ? 1.412 -7.549 4.962 1.00 95.50 85 LEU A N 1
ATOM 657 C CA . LEU A 1 85 ? -0.033 -7.618 5.199 1.00 95.50 85 LEU A CA 1
ATOM 658 C C . LEU A 1 85 ? -0.501 -8.864 5.969 1.00 95.50 85 LEU A C 1
ATOM 660 O O . LEU A 1 85 ? -1.659 -8.907 6.366 1.00 95.50 85 LEU A O 1
ATOM 664 N N . ARG A 1 86 ? 0.348 -9.881 6.163 1.00 90.81 86 ARG A N 1
ATOM 665 C CA . ARG A 1 86 ? -0.009 -11.147 6.841 1.00 90.81 86 ARG A CA 1
ATOM 666 C C . ARG A 1 86 ? 0.817 -11.454 8.094 1.00 90.81 86 ARG A C 1
ATOM 668 O O . ARG A 1 86 ? 0.543 -12.433 8.773 1.00 90.81 86 ARG A O 1
ATOM 675 N N . ASN A 1 87 ? 1.827 -10.641 8.412 1.00 70.69 87 ASN A N 1
ATOM 676 C CA . ASN A 1 87 ? 2.815 -10.917 9.467 1.00 70.69 87 ASN A CA 1
ATOM 677 C C . ASN A 1 87 ? 3.529 -12.281 9.347 1.00 70.69 87 ASN A C 1
ATOM 679 O O . ASN A 1 87 ? 3.804 -12.941 10.349 1.00 70.69 87 ASN A O 1
ATOM 683 N N . GLU A 1 88 ? 3.856 -12.734 8.140 1.00 62.59 88 GLU A N 1
ATOM 684 C CA . GLU A 1 88 ? 4.750 -13.893 8.001 1.00 62.59 88 GLU A CA 1
ATOM 685 C C . GLU A 1 88 ? 6.195 -13.430 8.287 1.00 62.59 88 GLU A C 1
ATOM 687 O O . GLU A 1 88 ? 6.497 -12.259 8.097 1.00 62.59 88 GLU A O 1
ATOM 692 N N . ALA A 1 89 ? 7.111 -14.259 8.804 1.00 50.41 89 ALA A N 1
ATOM 693 C CA . ALA A 1 89 ? 8.526 -13.873 8.974 1.00 50.41 89 ALA A CA 1
ATOM 694 C C . ALA A 1 89 ? 9.234 -13.822 7.605 1.00 50.41 89 ALA A C 1
ATOM 696 O O . ALA A 1 89 ? 8.744 -14.411 6.644 1.00 50.41 89 ALA A O 1
ATOM 697 N N . LEU A 1 90 ? 10.332 -13.053 7.438 1.00 49.41 90 LEU A N 1
ATOM 698 C CA . LEU A 1 90 ? 11.060 -13.084 6.152 1.00 49.41 90 LEU A CA 1
ATOM 699 C C . LEU A 1 90 ? 11.586 -14.512 6.113 1.00 49.41 90 LEU A C 1
ATOM 701 O O . LEU A 1 90 ? 12.444 -14.837 6.933 1.00 49.41 90 LEU A O 1
ATOM 705 N N . LEU A 1 91 ? 11.078 -15.360 5.217 1.00 46.69 91 LEU A N 1
ATOM 706 C CA . LEU A 1 91 ? 11.872 -16.515 4.846 1.00 46.69 91 LEU A CA 1
ATOM 707 C C . LEU A 1 91 ? 13.219 -15.929 4.410 1.00 46.69 91 LEU A C 1
ATOM 709 O O . LEU A 1 91 ? 13.220 -14.971 3.619 1.00 46.69 91 LEU A O 1
ATOM 713 N N . PRO A 1 92 ? 14.342 -16.394 4.984 1.00 42.50 92 PRO A N 1
ATOM 714 C CA . PRO A 1 92 ? 15.639 -15.976 4.492 1.00 42.50 92 PRO A CA 1
ATOM 715 C C . PRO A 1 92 ? 15.638 -16.181 2.972 1.00 42.50 92 PRO A C 1
ATOM 717 O O . PRO A 1 92 ? 14.955 -17.101 2.491 1.00 42.50 92 PRO A O 1
ATOM 720 N N . PRO A 1 93 ? 16.326 -15.312 2.209 1.00 49.88 93 PRO A N 1
ATOM 721 C CA . PRO A 1 93 ? 16.524 -15.550 0.788 1.00 49.88 93 PRO A CA 1
ATOM 722 C C . PRO A 1 93 ? 16.900 -17.019 0.626 1.00 49.88 93 PRO A C 1
ATOM 724 O O . PRO A 1 93 ? 17.801 -17.489 1.318 1.00 49.88 93 PRO A O 1
ATOM 727 N N . GLN A 1 94 ? 16.151 -17.762 -0.190 1.00 53.03 94 GLN A N 1
ATOM 728 C CA . GLN A 1 94 ? 16.589 -19.096 -0.571 1.00 53.03 94 GLN A CA 1
ATOM 729 C C . GLN A 1 94 ? 17.928 -18.861 -1.263 1.00 53.03 94 GLN A C 1
ATOM 731 O O . GLN A 1 94 ? 17.950 -18.232 -2.324 1.00 53.03 94 GLN A O 1
ATOM 736 N N . GLU A 1 95 ? 19.030 -19.219 -0.599 1.00 45.84 95 GLU A N 1
ATOM 737 C CA . GLU A 1 95 ? 20.359 -19.158 -1.192 1.00 45.84 95 GLU A CA 1
ATOM 738 C C . GLU A 1 95 ? 20.245 -19.814 -2.565 1.00 45.84 95 GLU A C 1
ATOM 740 O O . GLU A 1 95 ? 19.742 -20.937 -2.690 1.00 45.84 95 GLU A O 1
ATOM 745 N N . ALA A 1 96 ? 20.605 -19.056 -3.608 1.00 50.12 96 ALA A N 1
ATOM 746 C CA . ALA A 1 96 ? 20.741 -19.606 -4.947 1.00 50.12 96 ALA A CA 1
ATOM 747 C C . ALA A 1 96 ? 21.558 -20.895 -4.813 1.00 50.12 96 ALA A C 1
ATOM 749 O O . ALA A 1 96 ? 22.508 -20.881 -4.027 1.00 50.12 96 ALA A O 1
ATOM 750 N N . PRO A 1 97 ? 21.183 -21.995 -5.488 1.00 47.91 97 PRO A N 1
ATOM 751 C CA . PRO A 1 97 ? 21.871 -23.261 -5.306 1.00 47.91 97 PRO A CA 1
ATOM 752 C C . PRO A 1 97 ? 23.362 -23.020 -5.529 1.00 47.91 97 PRO A C 1
ATOM 754 O O . PRO A 1 97 ? 23.778 -22.687 -6.637 1.00 47.91 97 PRO A O 1
ATOM 757 N N . GLU A 1 98 ? 24.122 -23.093 -4.435 1.00 56.31 98 GLU A N 1
ATOM 758 C CA . GLU A 1 98 ? 25.568 -22.990 -4.455 1.00 56.31 98 GLU A CA 1
ATOM 759 C C . GLU A 1 98 ? 26.043 -24.117 -5.358 1.00 56.31 98 GLU A C 1
ATOM 761 O O . GLU A 1 98 ? 25.684 -25.281 -5.145 1.00 56.31 98 GLU A O 1
ATOM 766 N N . ASP A 1 99 ? 26.731 -23.709 -6.422 1.00 59.28 99 ASP A N 1
ATOM 767 C CA . ASP A 1 99 ? 27.274 -24.552 -7.475 1.00 59.28 99 ASP A CA 1
ATOM 768 C C . ASP A 1 99 ? 27.909 -25.789 -6.826 1.00 59.28 99 ASP A C 1
ATOM 770 O O . ASP A 1 99 ? 28.910 -25.699 -6.110 1.00 59.28 99 ASP A O 1
ATOM 774 N N . ARG A 1 100 ? 27.241 -26.936 -6.966 1.00 44.44 100 ARG A N 1
ATOM 775 C CA . ARG A 1 100 ? 27.626 -28.184 -6.309 1.00 44.44 100 ARG A CA 1
ATOM 776 C C . ARG A 1 100 ? 28.039 -29.178 -7.387 1.00 44.44 100 ARG A C 1
ATOM 778 O O . ARG A 1 100 ? 27.204 -29.504 -8.228 1.00 44.44 100 ARG A O 1
ATOM 785 N N . PRO A 1 101 ? 29.157 -29.865 -7.131 1.00 57.34 101 PRO A N 1
ATOM 786 C CA . PRO A 1 101 ? 30.478 -29.606 -7.717 1.00 57.34 101 PRO A CA 1
ATOM 787 C C . PRO A 1 101 ? 30.573 -29.800 -9.241 1.00 57.34 101 PRO A C 1
ATOM 789 O O . PRO A 1 101 ? 29.716 -30.506 -9.818 1.00 57.34 101 PRO A O 1
#

Secondary structure (DSSP, 8-state):
-----------TTS-EEEE--TT-TTTT-BTTTTTHHHHH-PEEEEEEETTEEEES--TT-B--TT-EEEEE-STTHHHHHHHHHHT--------------

Foldseek 3Di:
DDPPPPPPPPPQPQWDKDFQAQPFPQAFHFQLNLVLCVQQVKQFQWKDDPPDIGGRDDRRDGDHHGIMTTIGGDPRRVVRNVCNSHVDDPPPPPPDPDPDD

Nearest PDB structures (foldseek):
  7b5w-assembly1_A-2  TM=9.281E-01  e=1.495E-09  Streptococcus agalactiae
  3rbz-assembly1_D-2  TM=9.380E-01  e=1.074E-06  Methanothermobacter thermautotrophicus str. Delta H
  3rbz-assembly1_B-2  TM=9.349E-01  e=9.402E-07  Methanothermobacter thermautotrophicus str. Delta H
  3rbz-assembly1_C-2  TM=9.350E-01  e=9.402E-07  Methanothermobacter thermautotrophicus str. Delta H
  6oly-assembly1_C  TM=8.844E-01  e=1.148E-06  Methanothermobacter thermautotrophicus

Radius of gyration: 15.89 Å; Cα contacts (8 Å, |Δi|>4): 152; chains: 1; bounding box: 46×40×32 Å

InterPro domains:
  IPR006037 Regulator of K+ conductance, C-terminal [PF02080] (17-85)
  IPR006037 Regulator of K+ conductance, C-terminal [PS51202] (1-87)
  IPR036721 Regulator of K+ conductance, C-terminal domain superfamily [G3DSA:3.30.70.1450] (14-90)
  IPR036721 Regulator of K+ conductance, C-terminal domain superfamily [SSF116726] (9-85)
  IPR050144 AAE Transporter [PTHR30445] (16-89)

Solvent-accessible surface area (backbone atoms only — not comparable to full-atom values): 6040 Å² total; per-residue (Å²): 141,79,85,78,73,79,78,74,80,67,61,64,83,58,62,49,77,46,69,36,49,86,82,24,79,44,56,80,36,22,40,50,80,61,39,42,44,82,70,23,56,31,48,65,51,29,39,28,54,86,92,47,73,42,70,58,59,58,57,75,44,58,37,49,67,64,21,33,41,27,28,30,50,60,88,65,15,63,61,35,45,56,29,60,39,61,69,56,75,83,73,71,79,78,71,71,82,70,85,73,132

pLDDT: mean 83.95, std 19.46, range [40.31, 98.19]

Sequence (101 aa):
MDYTSFYKHTNPFVPYEMAVPQDSPCLGQSLQKLNFWQNTGATVVAVRHGDELVLSPGPYADLYEGDVLYFIGGEACVARVAKLLRNEALLPPQEAPEDRP